Protein AF-A0AAP2Q4S0-F1 (afdb_monomer_lite)

pLDDT: mean 72.87, std 13.85, range [46.0, 92.0]

Organism: Parabacteroides distasonis (NCBI:txid823)

Structure (mmCIF, N/CA/C/O backbone):
data_AF-A0AAP2Q4S0-F1
#
_entry.id   AF-A0AAP2Q4S0-F1
#
loop_
_atom_site.group_PDB
_atom_site.id
_atom_site.type_symbol
_atom_site.label_atom_id
_atom_site.label_alt_id
_atom_site.label_comp_id
_atom_site.label_asym_id
_atom_site.label_entity_id
_atom_site.label_seq_id
_atom_site.pdbx_PDB_ins_code
_atom_site.Cartn_x
_atom_site.Cartn_y
_atom_site.Cartn_z
_atom_site.occupancy
_atom_site.B_iso_or_equiv
_atom_site.auth_seq_id
_atom_site.auth_comp_id
_atom_site.auth_asym_id
_atom_site.auth_atom_id
_atom_site.pdbx_PDB_model_num
ATOM 1 N N . MET A 1 1 ? 10.880 6.813 -6.636 1.00 65.69 1 MET A N 1
ATOM 2 C CA . MET A 1 1 ? 11.340 5.914 -7.709 1.00 65.69 1 MET A CA 1
ATOM 3 C C . MET A 1 1 ? 11.785 4.610 -7.084 1.00 65.69 1 MET A C 1
ATOM 5 O O . MET A 1 1 ? 12.903 4.499 -6.600 1.00 65.69 1 MET A O 1
ATOM 9 N N . ILE A 1 2 ? 10.859 3.666 -6.991 1.00 81.56 2 ILE A N 1
ATOM 10 C CA . ILE A 1 2 ? 11.096 2.361 -6.371 1.00 81.56 2 ILE A CA 1
ATOM 11 C C . ILE A 1 2 ? 11.635 1.419 -7.441 1.00 81.56 2 ILE A C 1
ATOM 13 O O . ILE A 1 2 ? 10.925 1.142 -8.405 1.00 81.56 2 ILE A O 1
ATOM 17 N N . GLN A 1 3 ? 12.873 0.954 -7.295 1.00 79.25 3 GLN A N 1
ATOM 18 C CA . GLN A 1 3 ? 13.511 0.052 -8.266 1.00 79.25 3 GLN A CA 1
ATOM 19 C C . GLN A 1 3 ? 13.827 -1.314 -7.657 1.00 79.25 3 GLN A C 1
ATOM 21 O O . GLN A 1 3 ? 13.843 -2.326 -8.355 1.00 79.25 3 GLN A O 1
ATOM 26 N N . THR A 1 4 ? 14.028 -1.361 -6.341 1.00 84.38 4 THR A N 1
ATOM 27 C CA . THR A 1 4 ? 14.383 -2.578 -5.613 1.00 84.38 4 THR A CA 1
ATOM 28 C C . THR A 1 4 ? 13.286 -2.986 -4.628 1.00 84.38 4 THR A C 1
ATOM 30 O O . THR A 1 4 ? 12.393 -2.204 -4.285 1.00 84.38 4 THR A O 1
ATOM 33 N N . LYS A 1 5 ? 13.328 -4.239 -4.159 1.00 82.44 5 LYS A N 1
ATOM 34 C CA . LYS A 1 5 ? 12.383 -4.722 -3.134 1.00 82.44 5 LYS A CA 1
ATOM 35 C C . LYS A 1 5 ? 12.657 -4.073 -1.777 1.00 82.44 5 LYS A C 1
ATOM 37 O O . LYS A 1 5 ? 11.770 -4.005 -0.929 1.00 82.44 5 LYS A O 1
ATOM 42 N N . GLU A 1 6 ? 13.886 -3.632 -1.563 1.00 88.12 6 GLU A N 1
ATOM 43 C CA . GLU A 1 6 ? 14.360 -2.950 -0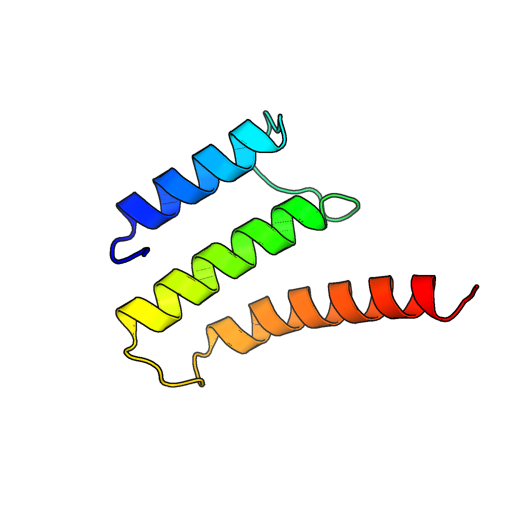.367 1.00 88.12 6 GLU A CA 1
ATOM 44 C C . GLU A 1 6 ? 13.750 -1.550 -0.296 1.00 88.12 6 GLU A C 1
ATOM 46 O O . GLU A 1 6 ? 13.162 -1.200 0.728 1.00 88.12 6 GLU A O 1
ATOM 51 N N . ASP A 1 7 ? 13.769 -0.813 -1.412 1.00 87.19 7 ASP A N 1
ATOM 52 C CA . ASP A 1 7 ? 13.078 0.473 -1.535 1.00 87.19 7 ASP A CA 1
ATOM 53 C C . ASP A 1 7 ? 11.586 0.310 -1.261 1.00 87.19 7 ASP A C 1
ATOM 55 O O . ASP A 1 7 ? 11.017 1.047 -0.460 1.00 87.19 7 ASP A O 1
ATOM 59 N N . LEU A 1 8 ? 10.951 -0.696 -1.875 1.00 87.69 8 LEU A N 1
ATOM 60 C CA . LEU A 1 8 ? 9.525 -0.952 -1.687 1.00 87.69 8 LEU A CA 1
ATOM 61 C C . LEU A 1 8 ? 9.186 -1.125 -0.200 1.00 87.69 8 LEU A C 1
ATOM 63 O O . LEU A 1 8 ? 8.251 -0.502 0.296 1.00 87.69 8 LEU A O 1
ATOM 67 N N . ARG A 1 9 ? 9.973 -1.921 0.535 1.00 89.06 9 ARG A N 1
ATOM 68 C CA . ARG A 1 9 ? 9.790 -2.096 1.984 1.00 89.06 9 ARG A CA 1
ATOM 69 C C . ARG A 1 9 ? 10.004 -0.798 2.755 1.00 89.06 9 ARG A C 1
ATOM 71 O O . ARG A 1 9 ? 9.225 -0.512 3.659 1.00 89.06 9 ARG A O 1
ATOM 78 N N . LEU A 1 10 ? 11.024 -0.019 2.399 1.00 92.00 10 LEU A N 1
ATOM 79 C CA . LEU A 1 10 ? 11.314 1.257 3.046 1.00 92.00 10 LEU A CA 1
ATO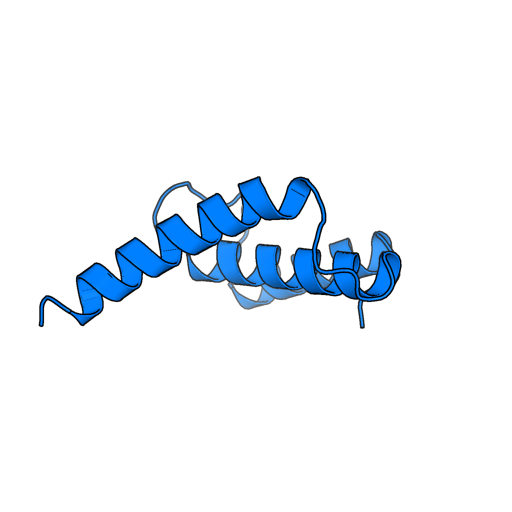M 80 C C . LEU A 1 10 ? 10.143 2.236 2.897 1.00 92.00 10 LEU A C 1
ATOM 82 O O . LEU A 1 10 ? 9.718 2.820 3.891 1.00 92.00 10 LEU A O 1
ATOM 86 N N . TYR A 1 11 ? 9.594 2.388 1.689 1.00 90.06 11 TYR A N 1
ATOM 87 C CA . TYR A 1 11 ? 8.464 3.289 1.448 1.00 90.06 11 TYR A CA 1
ATOM 88 C C . TYR A 1 11 ? 7.190 2.817 2.153 1.00 90.06 11 TYR A C 1
ATOM 90 O O . TYR A 1 11 ? 6.539 3.624 2.807 1.00 90.06 11 TYR A O 1
ATOM 98 N N . LEU A 1 12 ? 6.887 1.515 2.127 1.00 89.88 12 LEU A N 1
ATOM 99 C CA . LEU A 1 12 ? 5.737 0.965 2.855 1.00 89.88 12 LEU A CA 1
ATOM 100 C C . LEU A 1 12 ? 5.832 1.198 4.372 1.00 89.88 12 LEU A C 1
ATOM 102 O O . LEU A 1 12 ? 4.821 1.467 5.021 1.00 89.88 12 LEU A O 1
ATOM 106 N N . GLU A 1 13 ? 7.034 1.115 4.951 1.00 90.81 13 GLU A N 1
ATOM 107 C CA . GLU A 1 13 ? 7.251 1.404 6.373 1.00 90.81 13 GLU A CA 1
ATOM 108 C C . GLU A 1 13 ? 7.091 2.904 6.673 1.00 90.81 13 GLU A C 1
ATOM 110 O O . GLU A 1 13 ? 6.537 3.268 7.709 1.00 90.81 13 GLU A O 1
ATOM 115 N N . LYS A 1 14 ? 7.533 3.783 5.764 1.00 91.19 14 LYS A N 1
ATOM 116 C CA . LYS A 1 14 ? 7.362 5.240 5.886 1.00 91.19 14 LYS A CA 1
ATOM 117 C C . LYS A 1 14 ? 5.896 5.655 5.805 1.00 91.19 14 LYS A C 1
ATOM 119 O O . LYS A 1 14 ? 5.454 6.411 6.664 1.00 91.19 14 LYS A O 1
ATOM 124 N N . ASP A 1 15 ? 5.157 5.122 4.838 1.00 90.31 15 ASP A N 1
ATOM 125 C CA . ASP A 1 15 ? 3.720 5.356 4.658 1.00 90.31 15 ASP A CA 1
ATOM 126 C C . ASP A 1 15 ? 2.954 4.894 5.918 1.00 90.31 15 ASP A C 1
ATOM 128 O O . ASP A 1 15 ? 2.188 5.634 6.536 1.00 90.31 15 ASP A O 1
ATOM 132 N N . LYS A 1 16 ? 3.295 3.705 6.429 1.00 89.69 16 LYS A N 1
ATOM 133 C CA . LYS A 1 16 ? 2.758 3.182 7.691 1.00 89.69 16 LYS A CA 1
ATOM 134 C C . LYS A 1 16 ? 3.072 4.078 8.903 1.00 89.69 16 LYS A C 1
ATOM 136 O O . LYS A 1 16 ? 2.196 4.286 9.745 1.00 89.69 16 LYS A O 1
ATOM 141 N N . GLN A 1 17 ? 4.301 4.589 9.013 1.00 90.75 17 GLN A N 1
ATOM 142 C CA . GLN A 1 17 ? 4.696 5.522 10.076 1.00 90.75 17 GLN A CA 1
ATOM 143 C C . GLN A 1 17 ? 3.944 6.853 9.969 1.00 90.75 17 GLN A C 1
ATOM 145 O O . GLN A 1 17 ? 3.507 7.378 10.991 1.00 90.75 17 GLN A O 1
ATOM 150 N N . ALA A 1 18 ? 3.752 7.371 8.753 1.00 89.62 18 ALA A N 1
ATOM 151 C CA . ALA A 1 18 ? 3.022 8.610 8.498 1.00 89.62 18 ALA A CA 1
ATOM 152 C C . ALA A 1 18 ? 1.540 8.499 8.888 1.00 89.62 18 ALA A C 1
ATOM 154 O O . ALA A 1 18 ? 0.991 9.421 9.487 1.00 89.62 18 ALA A O 1
ATOM 155 N N . LEU A 1 19 ? 0.920 7.343 8.637 1.00 86.69 19 LEU A N 1
ATOM 156 C CA . LEU A 1 19 ? -0.450 7.047 9.063 1.00 86.69 19 LEU A CA 1
ATOM 157 C C . LEU A 1 19 ? -0.577 6.707 10.562 1.00 86.69 19 LEU A C 1
ATOM 159 O O . LEU A 1 19 ? -1.680 6.443 11.040 1.00 86.69 19 LEU A O 1
ATOM 163 N N . GLY A 1 20 ? 0.527 6.676 11.318 1.00 88.31 20 GLY A N 1
ATOM 164 C CA . GLY A 1 20 ? 0.522 6.330 12.744 1.00 88.31 20 GLY A CA 1
ATOM 165 C C . GLY A 1 20 ? 0.116 4.877 13.022 1.00 88.31 20 GLY A C 1
ATOM 166 O O . GLY A 1 20 ? -0.358 4.547 14.110 1.00 88.31 20 GLY A O 1
ATOM 167 N N . ILE A 1 21 ? 0.274 3.988 12.040 1.00 86.00 21 ILE A N 1
ATOM 168 C CA . ILE A 1 21 ? -0.202 2.611 12.123 1.00 86.00 21 ILE A CA 1
ATOM 169 C C . ILE A 1 21 ? 0.861 1.729 12.781 1.00 86.00 21 ILE A C 1
ATOM 171 O O . ILE A 1 21 ? 1.953 1.529 12.262 1.00 86.00 21 ILE A O 1
ATOM 175 N N . THR A 1 22 ? 0.526 1.109 13.911 1.00 84.81 22 THR A N 1
ATOM 176 C CA . THR A 1 22 ? 1.460 0.255 14.676 1.00 84.81 22 THR A CA 1
ATOM 177 C C . THR A 1 22 ? 1.354 -1.239 14.339 1.00 84.81 22 THR A C 1
ATOM 179 O O . THR A 1 22 ? 2.263 -2.023 14.612 1.00 84.81 22 THR A O 1
ATOM 182 N N . ARG A 1 23 ? 0.262 -1.661 13.696 1.00 83.31 23 ARG A N 1
ATOM 183 C CA . ARG A 1 23 ? -0.044 -3.066 13.354 1.00 83.31 23 ARG A CA 1
ATOM 184 C C . ARG A 1 23 ? 0.661 -3.566 12.091 1.00 83.31 23 ARG A C 1
ATOM 186 O O . ARG A 1 23 ? 1.149 -2.796 11.274 1.00 83.31 23 ARG A O 1
ATOM 193 N N . LYS A 1 24 ? 0.701 -4.892 11.913 1.00 78.12 24 LYS A N 1
ATOM 194 C CA . LYS A 1 24 ? 1.405 -5.549 10.792 1.00 78.12 24 LYS A CA 1
ATOM 195 C C . LYS A 1 24 ? 0.602 -5.649 9.487 1.00 78.12 24 LYS A C 1
ATOM 197 O O . LYS A 1 24 ? 1.218 -5.839 8.445 1.00 78.12 24 LYS A O 1
ATOM 202 N N . ARG A 1 25 ? -0.735 -5.581 9.524 1.00 73.06 25 ARG A N 1
ATOM 203 C CA . ARG A 1 25 ? -1.605 -5.739 8.342 1.00 73.06 25 ARG A CA 1
ATOM 204 C C . ARG A 1 25 ? -2.789 -4.762 8.374 1.00 73.06 25 ARG A C 1
ATOM 206 O O . ARG A 1 25 ? -3.286 -4.507 9.476 1.00 73.06 25 ARG A O 1
ATOM 213 N N . PRO A 1 26 ? -3.245 -4.254 7.212 1.00 76.94 26 PRO A N 1
ATOM 214 C CA . PRO A 1 26 ? -4.478 -3.475 7.116 1.00 76.94 26 PRO A CA 1
ATOM 215 C 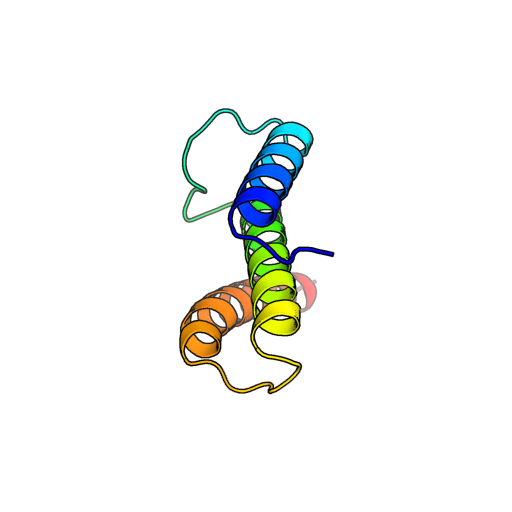C . PRO A 1 26 ? -5.684 -4.334 7.497 1.00 76.94 26 PRO A C 1
ATOM 217 O O . PRO A 1 26 ? -5.743 -5.522 7.178 1.00 76.94 26 PRO A O 1
ATOM 220 N N . CYS A 1 27 ? -6.643 -3.735 8.196 1.00 75.38 27 CYS A N 1
ATOM 221 C CA . CYS A 1 27 ? -7.956 -4.327 8.398 1.00 75.38 27 CYS A CA 1
ATOM 222 C C . CYS A 1 27 ? -8.727 -4.328 7.080 1.00 75.38 27 CYS A C 1
ATOM 224 O O . CYS A 1 27 ? -8.527 -3.504 6.184 1.00 75.38 27 CYS A O 1
ATOM 226 N N . LEU A 1 28 ? -9.665 -5.266 6.983 1.00 62.06 28 LEU A N 1
ATOM 227 C CA . LEU A 1 28 ? -10.535 -5.389 5.819 1.00 62.06 28 LEU A CA 1
ATOM 228 C C . LEU A 1 28 ? -11.453 -4.170 5.651 1.00 62.06 28 LEU A C 1
ATOM 230 O O . LEU A 1 28 ? -11.798 -3.844 4.521 1.00 62.06 28 LEU A O 1
ATOM 234 N N . VAL A 1 29 ? -11.764 -3.441 6.725 1.00 60.69 29 VAL A N 1
ATOM 235 C CA . VAL A 1 29 ? -12.667 -2.280 6.720 1.00 60.69 29 VAL A CA 1
ATOM 236 C C . VAL A 1 29 ? -11.966 -1.073 7.352 1.00 60.69 29 VAL A C 1
ATOM 238 O O . VAL A 1 29 ? -11.375 -1.215 8.421 1.00 60.69 29 VAL A O 1
ATOM 241 N N . GLY A 1 30 ? -12.027 0.092 6.695 1.00 72.50 30 GLY A N 1
ATOM 242 C CA . GLY A 1 30 ? -11.585 1.387 7.236 1.00 72.50 30 GLY A CA 1
ATOM 243 C C . GLY A 1 30 ? -10.131 1.791 6.959 1.00 72.50 30 GLY A C 1
ATOM 244 O O . GLY A 1 30 ? -9.778 2.943 7.178 1.00 72.50 30 GLY A O 1
ATOM 245 N N . ASP A 1 31 ? -9.291 0.893 6.435 1.00 81.06 31 ASP A N 1
ATOM 246 C CA . ASP A 1 31 ? -7.887 1.186 6.078 1.00 81.06 31 ASP A CA 1
ATOM 247 C C . ASP A 1 31 ? -7.698 1.581 4.624 1.00 81.06 31 ASP A C 1
ATOM 249 O O . ASP A 1 31 ? -6.732 1.194 3.968 1.00 81.06 31 ASP A O 1
ATOM 253 N N . ASP A 1 32 ? -8.658 2.319 4.097 1.00 79.88 32 ASP A N 1
ATOM 254 C CA . ASP A 1 32 ? -8.752 2.572 2.670 1.00 79.88 32 ASP A CA 1
ATOM 255 C C . ASP A 1 32 ? -7.573 3.412 2.167 1.00 79.88 32 ASP A C 1
ATOM 257 O O . ASP A 1 32 ? -6.986 3.088 1.137 1.00 79.88 32 ASP A O 1
ATOM 261 N N . ILE A 1 33 ? -7.128 4.388 2.966 1.00 84.50 33 ILE A N 1
ATOM 262 C CA . ILE A 1 33 ? -5.928 5.191 2.692 1.00 84.50 33 ILE A CA 1
ATOM 263 C C . 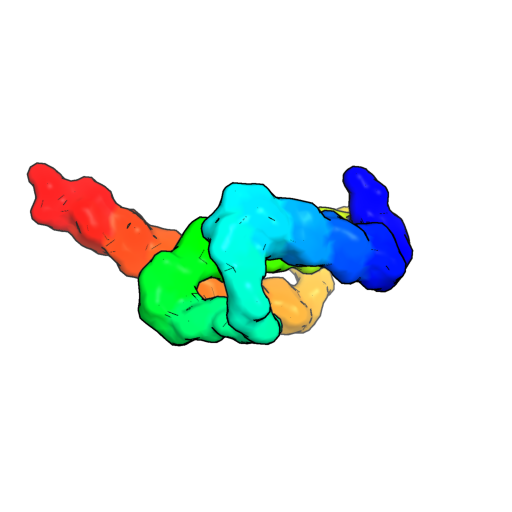ILE A 1 33 ? -4.672 4.313 2.709 1.00 84.50 33 ILE A C 1
ATOM 265 O O . ILE A 1 33 ? -3.888 4.340 1.766 1.00 84.50 33 ILE A O 1
ATOM 269 N N . TRP A 1 34 ? -4.500 3.475 3.736 1.00 83.62 34 TRP A N 1
ATOM 270 C CA . TRP A 1 34 ? -3.311 2.626 3.848 1.00 83.62 34 TRP A CA 1
ATOM 271 C C . TRP A 1 34 ? -3.236 1.591 2.720 1.00 83.62 34 TRP A C 1
ATOM 273 O O . TRP A 1 34 ? -2.175 1.360 2.143 1.00 83.62 34 TRP A O 1
ATOM 283 N N . LYS A 1 35 ? -4.374 0.986 2.360 1.00 81.94 35 LYS A N 1
ATOM 284 C CA . LYS A 1 35 ? -4.478 0.072 1.215 1.00 81.94 35 LYS A CA 1
ATOM 285 C C . LYS A 1 35 ? -4.145 0.781 -0.094 1.00 81.94 35 LYS A C 1
ATOM 287 O O . LYS A 1 35 ? -3.456 0.199 -0.928 1.00 81.94 35 LYS A O 1
ATOM 292 N N . PHE A 1 36 ? -4.613 2.015 -0.259 1.00 83.38 36 PHE A N 1
ATOM 293 C CA . PHE A 1 36 ? -4.340 2.827 -1.438 1.00 83.38 36 PHE A CA 1
ATOM 294 C C . PHE A 1 36 ? -2.849 3.162 -1.563 1.00 83.38 36 PHE A C 1
ATOM 296 O O . PHE A 1 36 ? -2.270 2.950 -2.626 1.00 83.38 36 PHE A O 1
ATOM 303 N N . GLU A 1 37 ? -2.201 3.589 -0.475 1.00 86.31 37 GLU A N 1
ATOM 304 C CA . GLU A 1 37 ? -0.755 3.843 -0.453 1.00 86.31 37 GLU A CA 1
ATOM 305 C C . GLU A 1 37 ? 0.044 2.582 -0.784 1.00 86.31 37 GLU A C 1
ATOM 307 O O . GLU A 1 37 ? 0.883 2.607 -1.683 1.00 86.31 37 GLU A O 1
ATOM 312 N N . ILE A 1 38 ? -0.275 1.448 -0.149 1.00 86.19 38 ILE A N 1
ATOM 313 C CA . ILE A 1 38 ? 0.363 0.161 -0.456 1.00 86.19 38 ILE A CA 1
ATOM 314 C C . ILE A 1 38 ? 0.272 -0.129 -1.956 1.00 86.19 38 ILE A C 1
ATOM 316 O O . ILE A 1 38 ? 1.274 -0.425 -2.608 1.00 86.19 38 ILE A O 1
ATOM 320 N N . ALA A 1 39 ? -0.931 -0.032 -2.510 1.00 82.81 39 ALA A N 1
ATOM 321 C CA . ALA A 1 39 ? -1.186 -0.401 -3.885 1.00 82.81 39 ALA A CA 1
ATOM 322 C C . ALA A 1 39 ? -0.497 0.551 -4.885 1.00 82.81 39 ALA A C 1
ATOM 324 O O . ALA A 1 39 ? 0.051 0.082 -5.885 1.00 82.81 39 ALA A O 1
ATOM 325 N N . LEU A 1 40 ? -0.404 1.850 -4.574 1.00 84.00 40 LEU A N 1
ATOM 326 C CA . LEU A 1 40 ? 0.404 2.808 -5.335 1.00 84.00 40 LEU A CA 1
ATOM 327 C C . LEU A 1 40 ? 1.893 2.438 -5.350 1.00 84.00 40 LEU A C 1
ATOM 329 O O . LEU A 1 40 ? 2.523 2.482 -6.407 1.00 84.00 40 LEU A O 1
ATOM 333 N N . ARG A 1 41 ? 2.464 2.036 -4.207 1.00 87.56 41 ARG A N 1
ATOM 334 C CA . ARG A 1 41 ? 3.885 1.651 -4.118 1.00 87.56 41 ARG A CA 1
ATOM 335 C C . ARG A 1 41 ? 4.195 0.395 -4.925 1.00 87.56 41 ARG A C 1
ATOM 337 O O . ARG A 1 41 ? 5.216 0.340 -5.609 1.00 87.56 41 ARG A O 1
ATOM 344 N N . TYR A 1 42 ? 3.299 -0.591 -4.894 1.00 82.38 42 TYR A N 1
ATOM 345 C CA . TYR A 1 42 ? 3.414 -1.781 -5.740 1.00 82.38 42 TYR A CA 1
ATOM 346 C C . TYR A 1 42 ? 3.274 -1.442 -7.226 1.00 82.38 42 TYR A C 1
ATOM 348 O O . TYR A 1 42 ? 4.046 -1.960 -8.030 1.00 82.38 42 TYR A O 1
ATOM 356 N N . HIS A 1 43 ? 2.345 -0.553 -7.589 1.00 80.75 43 HIS A N 1
ATOM 357 C CA . HIS A 1 43 ? 2.180 -0.092 -8.965 1.00 80.75 43 HIS A CA 1
ATOM 358 C C . HIS A 1 43 ? 3.438 0.618 -9.486 1.00 80.75 43 HIS A C 1
ATOM 360 O O . HIS A 1 43 ? 3.902 0.316 -10.585 1.00 80.75 43 HIS A O 1
ATOM 366 N N . GLU A 1 44 ? 4.033 1.515 -8.693 1.00 82.62 44 GLU A N 1
ATOM 367 C CA . GLU A 1 44 ? 5.282 2.203 -9.047 1.00 82.62 44 GLU A CA 1
ATOM 368 C C . GLU A 1 44 ? 6.435 1.204 -9.230 1.00 82.62 44 GLU A C 1
ATOM 370 O O . GLU A 1 44 ? 7.147 1.261 -10.232 1.00 82.62 44 GLU A O 1
ATOM 375 N N . TYR A 1 45 ? 6.589 0.249 -8.305 1.00 84.12 45 TYR A N 1
ATOM 376 C CA . TYR A 1 45 ? 7.609 -0.798 -8.398 1.00 84.12 45 TYR A CA 1
ATOM 377 C C . TYR A 1 45 ? 7.440 -1.659 -9.655 1.00 84.12 45 TYR A C 1
ATOM 379 O O . TYR A 1 45 ? 8.394 -1.849 -10.403 1.00 84.12 45 TYR A O 1
ATOM 387 N N . LEU A 1 46 ? 6.223 -2.141 -9.924 1.00 76.31 46 LEU A N 1
ATOM 388 C CA . LEU A 1 46 ? 5.915 -2.935 -11.115 1.00 76.31 46 LEU A CA 1
ATOM 389 C C . LEU A 1 46 ? 6.180 -2.146 -12.399 1.00 76.31 46 LEU A C 1
ATOM 391 O O . LEU A 1 46 ? 6.801 -2.676 -13.314 1.00 76.31 46 LEU A O 1
ATOM 395 N N . THR A 1 47 ? 5.768 -0.879 -12.448 1.00 77.12 47 THR A N 1
ATOM 396 C CA . THR A 1 47 ? 5.990 -0.001 -13.608 1.00 77.12 47 THR A CA 1
ATOM 397 C C . THR A 1 47 ? 7.481 0.193 -13.883 1.00 77.12 47 THR A C 1
ATOM 399 O O . THR A 1 47 ? 7.911 0.104 -15.033 1.00 77.12 47 THR A O 1
ATOM 402 N N . ASN A 1 48 ? 8.276 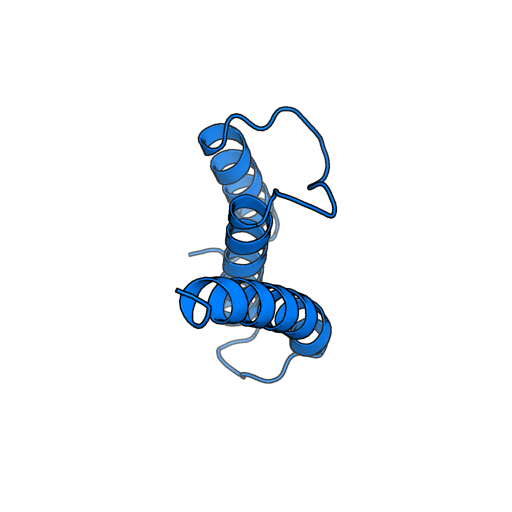0.405 -12.831 1.00 78.31 48 ASN A N 1
ATOM 403 C CA . ASN A 1 48 ? 9.715 0.632 -12.947 1.00 78.31 48 ASN A CA 1
ATOM 404 C C . ASN A 1 48 ? 10.496 -0.650 -13.266 1.00 78.31 48 ASN A C 1
ATOM 406 O O . ASN A 1 48 ? 11.486 -0.587 -13.988 1.00 78.31 48 ASN A O 1
ATOM 410 N N . VAL A 1 49 ? 10.068 -1.804 -12.744 1.00 73.62 49 VAL A N 1
ATOM 411 C CA . VAL A 1 49 ? 10.748 -3.095 -12.953 1.00 73.62 49 VAL A CA 1
ATOM 412 C C . VAL A 1 49 ? 10.368 -3.743 -14.284 1.00 73.62 49 VAL A C 1
ATOM 414 O O . VAL A 1 49 ? 11.239 -4.291 -14.951 1.00 73.62 49 VAL A O 1
ATOM 417 N N . ASN A 1 50 ? 9.099 -3.665 -14.699 1.00 62.94 50 ASN A N 1
ATOM 418 C CA . ASN A 1 50 ? 8.618 -4.268 -15.950 1.00 62.94 50 ASN A CA 1
ATOM 419 C C . ASN A 1 50 ? 8.604 -3.302 -17.145 1.00 62.94 50 ASN A C 1
ATOM 421 O O . ASN A 1 50 ? 8.084 -3.656 -18.200 1.00 62.94 50 ASN A O 1
ATOM 425 N N . GLY A 1 51 ? 9.169 -2.098 -17.017 1.00 58.03 51 GLY A N 1
ATOM 426 C CA . GLY A 1 51 ? 9.389 -1.215 -18.164 1.00 58.03 51 GLY A CA 1
ATOM 427 C C . GLY A 1 51 ? 8.111 -0.798 -18.902 1.00 58.03 51 GLY A C 1
ATOM 428 O O . GLY A 1 51 ? 8.089 -0.796 -20.128 1.00 58.03 51 GLY A O 1
ATOM 429 N N . GLY A 1 52 ? 7.050 -0.436 -18.173 1.00 53.88 52 GLY A N 1
ATOM 430 C CA . GLY A 1 52 ? 5.898 0.274 -18.752 1.00 53.88 52 GLY A CA 1
ATOM 431 C C . GLY A 1 52 ? 4.891 -0.546 -19.576 1.00 53.88 52 GLY A C 1
ATOM 432 O O . GLY A 1 52 ? 4.107 0.046 -20.312 1.00 53.88 52 GLY A O 1
ATOM 433 N N . GLY A 1 53 ? 4.860 -1.876 -19.460 1.00 48.09 53 GLY A N 1
ATOM 434 C CA . GLY A 1 53 ? 3.788 -2.700 -20.037 1.00 48.09 53 GLY A CA 1
ATOM 435 C C . GLY A 1 53 ? 2.611 -2.847 -19.069 1.00 48.09 53 GLY A C 1
ATOM 436 O O . GLY A 1 53 ? 2.740 -3.535 -18.060 1.00 48.09 53 GLY A O 1
ATOM 437 N N . GLY A 1 54 ? 1.474 -2.212 -19.368 1.00 51.03 54 GLY A N 1
ATOM 438 C CA . GLY A 1 54 ? 0.256 -2.151 -18.541 1.00 51.03 54 GLY A CA 1
ATOM 439 C C . GLY A 1 54 ? -0.479 -3.473 -18.265 1.00 51.03 54 GLY A C 1
ATOM 440 O O . GLY A 1 54 ? -1.597 -3.441 -17.764 1.00 51.03 54 GLY A O 1
ATOM 441 N N . ASP A 1 55 ? 0.140 -4.624 -18.518 1.00 51.41 55 ASP A N 1
ATOM 442 C CA . ASP A 1 55 ? -0.469 -5.943 -18.378 1.00 51.41 55 ASP A CA 1
ATOM 443 C C . ASP A 1 55 ? 0.406 -6.826 -17.482 1.00 51.41 55 ASP A C 1
ATOM 445 O O . ASP A 1 55 ? 1.290 -7.548 -17.938 1.00 51.41 55 ASP A O 1
ATOM 449 N N . THR A 1 56 ? 0.178 -6.770 -16.167 1.00 46.00 56 THR A N 1
ATOM 450 C CA . THR A 1 56 ? 0.751 -7.751 -15.231 1.00 46.00 56 THR A CA 1
ATOM 451 C C . THR A 1 56 ? -0.371 -8.521 -14.530 1.00 46.00 56 THR A C 1
ATOM 453 O O . THR A 1 56 ? -1.389 -7.926 -14.184 1.00 46.00 56 THR A O 1
ATOM 456 N N . PRO A 1 57 ? -0.225 -9.834 -14.273 1.00 47.34 57 PRO A N 1
ATOM 457 C CA . PRO A 1 57 ? -1.302 -10.659 -13.710 1.00 47.34 57 PRO A CA 1
ATOM 458 C C . PRO A 1 57 ? -1.719 -10.247 -12.284 1.00 47.34 57 PRO A C 1
ATOM 460 O O . PRO A 1 57 ? -2.885 -10.400 -11.918 1.00 47.34 57 PRO A O 1
ATOM 463 N N . TYR A 1 58 ? -0.815 -9.616 -11.522 1.00 51.34 58 TYR A N 1
ATOM 464 C CA . TYR A 1 58 ? -1.099 -9.002 -10.213 1.00 51.34 58 TYR A CA 1
ATOM 465 C C . TYR A 1 58 ? -1.968 -7.737 -10.297 1.00 51.34 58 TYR A C 1
ATOM 467 O O . TYR A 1 58 ? -2.561 -7.326 -9.298 1.00 51.34 58 TYR A O 1
ATOM 475 N N . SER A 1 59 ? -2.077 -7.138 -11.489 1.00 52.41 59 SER A N 1
ATOM 476 C CA . SER A 1 59 ? -2.962 -6.008 -11.761 1.00 52.41 59 SER A CA 1
ATOM 477 C C . SER A 1 59 ? -4.416 -6.385 -11.511 1.00 52.41 59 SER A C 1
ATOM 479 O O . SER A 1 59 ? -5.136 -5.583 -10.956 1.00 52.41 59 SER A O 1
ATOM 481 N N . SER A 1 60 ? -4.857 -7.611 -11.810 1.00 49.78 60 SER A N 1
ATOM 482 C CA . SER A 1 60 ? -6.266 -7.996 -11.626 1.00 49.78 60 SER A CA 1
ATOM 483 C C . SER A 1 60 ? -6.705 -8.087 -10.155 1.00 49.78 60 SER A C 1
ATOM 485 O O . SER A 1 60 ? -7.812 -7.668 -9.821 1.00 49.78 60 SER A O 1
ATOM 487 N N . GLU A 1 61 ? -5.836 -8.551 -9.250 1.00 54.28 61 GLU A N 1
ATOM 488 C CA . GLU A 1 61 ? -6.128 -8.604 -7.809 1.00 54.28 61 GLU A CA 1
ATOM 489 C C . GLU A 1 61 ? -6.040 -7.214 -7.165 1.00 54.28 61 GLU A C 1
ATOM 491 O O . GLU A 1 61 ? -6.907 -6.832 -6.376 1.00 54.28 61 GLU A O 1
ATOM 496 N N . ILE A 1 62 ? -5.027 -6.422 -7.540 1.00 58.41 62 ILE A N 1
ATOM 497 C CA . ILE A 1 62 ? -4.862 -5.052 -7.041 1.00 58.41 62 ILE A CA 1
ATOM 498 C C . ILE A 1 62 ? -5.920 -4.113 -7.635 1.00 58.41 62 ILE A C 1
ATOM 500 O O . ILE A 1 62 ? -6.490 -3.327 -6.885 1.00 58.41 62 ILE A O 1
ATOM 504 N N . LEU A 1 63 ? -6.257 -4.229 -8.923 1.00 59.31 63 LEU A N 1
ATOM 505 C CA . LEU A 1 63 ? -7.390 -3.547 -9.560 1.00 59.31 63 LEU A CA 1
ATOM 506 C C . LEU A 1 63 ? -8.714 -4.020 -8.987 1.00 59.31 63 LEU A C 1
ATOM 508 O O . LEU A 1 63 ? -9.611 -3.206 -8.881 1.00 59.31 63 LEU A O 1
ATOM 512 N N . GLY A 1 64 ? -8.867 -5.287 -8.599 1.00 62.19 64 GLY A N 1
ATOM 513 C CA . GLY A 1 64 ? -10.074 -5.759 -7.921 1.00 62.19 64 GLY A CA 1
ATOM 514 C C . GLY A 1 64 ? -10.269 -5.057 -6.576 1.00 62.19 64 GLY A C 1
ATOM 515 O O . GLY A 1 64 ? -11.352 -4.547 -6.282 1.00 62.19 64 GLY A O 1
ATOM 516 N N . LEU A 1 65 ? -9.194 -4.936 -5.792 1.00 60.44 65 LEU A N 1
ATOM 517 C CA . LEU A 1 65 ? -9.196 -4.159 -4.552 1.00 60.44 65 LEU A CA 1
ATOM 518 C C . LEU A 1 65 ? -9.436 -2.671 -4.828 1.00 60.44 65 LEU A C 1
ATOM 520 O O . LEU A 1 65 ? -10.328 -2.088 -4.219 1.00 60.44 65 LEU A O 1
ATOM 524 N N . PHE A 1 66 ? -8.732 -2.081 -5.793 1.00 66.25 66 PHE A N 1
ATOM 525 C CA . PHE A 1 66 ? -8.919 -0.693 -6.218 1.00 66.25 66 PHE A CA 1
ATOM 526 C C . PHE A 1 66 ? -10.332 -0.421 -6.727 1.00 66.25 66 PHE A C 1
ATOM 528 O O . PHE A 1 66 ? -10.911 0.576 -6.333 1.00 66.25 66 PHE A O 1
ATOM 535 N N . ALA A 1 67 ? -10.910 -1.287 -7.554 1.00 61.97 67 ALA A N 1
ATOM 536 C CA . ALA A 1 67 ? -12.247 -1.148 -8.120 1.00 61.97 67 ALA A CA 1
ATOM 537 C C . ALA A 1 67 ? -13.312 -1.308 -7.040 1.00 61.97 67 ALA A C 1
ATOM 539 O O . ALA A 1 67 ? -14.274 -0.549 -7.030 1.00 61.97 67 ALA A O 1
ATOM 540 N N . SER A 1 68 ? -13.125 -2.231 -6.090 1.00 60.97 68 SER A N 1
ATOM 541 C CA . SER A 1 68 ? -14.027 -2.365 -4.942 1.00 60.97 68 SER A CA 1
ATOM 542 C C . SER A 1 68 ? -13.984 -1.131 -4.032 1.00 60.97 68 SER A C 1
ATOM 544 O O . SER A 1 68 ? -15.033 -0.645 -3.609 1.00 60.97 68 SER A O 1
ATOM 546 N N . LEU A 1 69 ? -12.791 -0.571 -3.799 1.00 61.25 69 LEU A N 1
ATOM 547 C CA . LEU A 1 69 ? -12.596 0.681 -3.071 1.00 61.25 69 LEU A CA 1
ATOM 548 C C . LEU A 1 69 ? -13.201 1.866 -3.824 1.00 61.25 69 LEU A C 1
ATOM 550 O O . LEU A 1 69 ? -13.996 2.603 -3.255 1.00 61.25 69 LEU A O 1
ATOM 554 N N . LEU A 1 70 ? -12.873 2.033 -5.104 1.00 62.78 70 LEU A N 1
ATOM 555 C CA . LEU A 1 70 ? -13.361 3.124 -5.940 1.00 62.78 70 LEU A CA 1
ATOM 556 C C . LEU A 1 70 ? -14.885 3.068 -6.067 1.00 62.78 70 LEU A C 1
ATOM 558 O O . LEU A 1 70 ? -15.533 4.096 -5.935 1.00 62.78 70 LEU A O 1
ATOM 562 N N . TRP A 1 71 ? -15.468 1.881 -6.248 1.00 61.59 71 TRP A N 1
ATOM 563 C CA . TRP A 1 71 ? -16.917 1.687 -6.297 1.00 61.59 71 TRP A CA 1
ATOM 564 C C . TRP A 1 71 ? -17.586 2.061 -4.976 1.00 61.59 71 TRP A C 1
ATOM 566 O O . TRP A 1 71 ? -18.587 2.774 -4.979 1.00 61.59 71 TRP A O 1
ATOM 576 N N . ASN A 1 72 ? -17.027 1.645 -3.834 1.00 62.72 72 ASN A N 1
ATOM 577 C CA . ASN A 1 72 ? -17.569 2.031 -2.532 1.00 62.72 72 ASN A CA 1
ATOM 578 C C . ASN A 1 72 ? -17.460 3.538 -2.279 1.00 62.72 72 ASN A C 1
ATOM 580 O O . ASN A 1 72 ? -18.413 4.134 -1.779 1.00 62.72 72 ASN A O 1
ATOM 584 N N . THR A 1 73 ? -16.345 4.162 -2.655 1.00 56.56 73 THR A N 1
ATOM 585 C CA . THR A 1 73 ? -16.138 5.606 -2.497 1.00 56.56 73 THR A CA 1
ATOM 586 C C . THR A 1 73 ? -17.039 6.407 -3.441 1.00 56.56 73 THR A C 1
ATOM 588 O O . THR A 1 73 ? -17.698 7.347 -3.006 1.00 56.56 73 THR A O 1
ATOM 591 N N . LEU A 1 74 ? -17.163 6.001 -4.709 1.00 59.41 74 LEU A N 1
ATOM 592 C CA . LEU A 1 74 ? -18.073 6.616 -5.683 1.00 59.41 74 LEU A CA 1
ATOM 593 C C . LEU A 1 74 ? -19.543 6.441 -5.285 1.00 59.41 74 LEU A C 1
ATOM 595 O O . LEU A 1 74 ? -20.326 7.370 -5.445 1.00 59.41 74 LEU A O 1
ATOM 599 N N . ARG A 1 75 ? -19.921 5.295 -4.705 1.00 66.50 75 ARG A N 1
ATOM 600 C CA . ARG A 1 75 ? -21.268 5.072 -4.157 1.00 66.50 75 ARG A CA 1
ATOM 601 C C . ARG A 1 75 ? -21.591 6.035 -3.015 1.00 66.50 75 ARG A C 1
ATOM 603 O O . ARG A 1 75 ? -22.720 6.495 -2.926 1.00 66.50 75 ARG A O 1
ATOM 610 N N . ILE A 1 76 ? -20.628 6.327 -2.140 1.00 64.06 76 ILE A N 1
ATOM 611 C CA . ILE A 1 76 ? -20.812 7.275 -1.028 1.00 64.06 76 ILE A CA 1
ATOM 612 C C . ILE A 1 76 ? -20.917 8.713 -1.553 1.00 64.06 76 ILE A C 1
ATOM 614 O O . ILE A 1 76 ? -21.740 9.481 -1.066 1.00 64.06 76 ILE A O 1
ATOM 618 N N . LEU A 1 77 ? -20.125 9.064 -2.569 1.00 59.56 77 LEU A N 1
ATOM 619 C CA . LEU A 1 77 ? -20.133 10.400 -3.171 1.00 59.56 77 LEU A CA 1
ATOM 620 C C . LEU A 1 77 ? -21.365 10.667 -4.049 1.00 59.56 77 LEU A C 1
ATOM 622 O O . LEU A 1 77 ? -21.807 11.803 -4.114 1.00 59.56 77 LEU A O 1
ATOM 626 N N . ASN A 1 78 ? -21.934 9.640 -4.687 1.00 66.00 78 ASN A N 1
ATOM 627 C CA . ASN A 1 78 ? -23.125 9.745 -5.542 1.00 66.00 78 ASN A CA 1
ATOM 628 C C . ASN A 1 78 ? -24.449 9.496 -4.786 1.00 66.00 78 ASN A C 1
ATOM 630 O O . ASN A 1 78 ? -25.502 9.346 -5.401 1.00 66.00 78 ASN A O 1
ATOM 634 N N . SER A 1 79 ? -24.388 9.367 -3.457 1.00 58.25 79 SER A N 1
ATOM 635 C CA . SER A 1 79 ? -25.550 9.177 -2.578 1.00 58.25 79 SER A CA 1
ATOM 636 C C . SER A 1 79 ? -25.835 10.400 -1.687 1.00 58.25 79 SER A C 1
ATOM 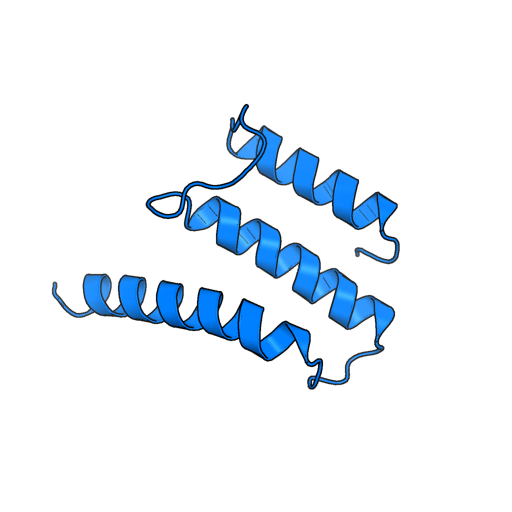638 O O . SER A 1 79 ? -26.712 10.309 -0.827 1.00 58.25 79 SER A O 1
ATOM 640 N N . ASN A 1 80 ? -25.109 11.507 -1.890 1.00 50.84 80 ASN A N 1
ATOM 641 C CA . ASN A 1 80 ? -25.403 12.856 -1.384 1.00 50.84 80 ASN A CA 1
ATOM 642 C C . ASN A 1 80 ? -25.850 13.745 -2.546 1.00 50.84 80 ASN A C 1
ATOM 644 O O . ASN A 1 80 ? -26.624 14.688 -2.281 1.00 50.84 80 ASN A O 1
#

Secondary structure (DSSP, 8-state):
---SHHHHHHHHHHHHHHTT--SSS--SSS-HHHHHHHHHHHHHHHHHHTTT-S--THHHHHHHHHHHHHHHHHHHHTT-

Sequence (80 aa):
MIQTKEDLRLYLEKDKQALGITRKRPCLVGDDIWKFEIALRYHEYLTNVNGGGGDTPYSSEILGLFASLLWNTLRILNSN

Radius of gyration: 14.01 Å; chains: 1; bounding box: 40×24×35 Å

Foldseek 3Di:
DAADVVSLVVQLVVQCVVVVHPDDDDDPPDCLVSLVSNLVSVVVNCCNHVVHDPDDPVCVVSVVSVVVSVVVVVVVVVVD